Protein AF-A2BTH6-F1 (afdb_monomer)

Organism: Prochlorococcus marinus (strain AS9601) (NCBI:txid146891)

Structure (mmCIF, N/CA/C/O backbone):
data_AF-A2BTH6-F1
#
_entry.id   AF-A2BTH6-F1
#
loop_
_atom_site.group_PDB
_atom_site.id
_atom_site.type_symbol
_atom_site.label_atom_id
_atom_site.label_alt_id
_atom_site.label_comp_id
_atom_site.label_asym_id
_atom_site.label_entity_id
_atom_site.label_seq_id
_atom_site.pdbx_PDB_ins_code
_atom_site.Cartn_x
_atom_site.Cartn_y
_atom_site.Cartn_z
_atom_site.occupancy
_atom_site.B_iso_or_equiv
_atom_site.auth_seq_id
_atom_site.auth_comp_id
_atom_site.auth_asym_id
_atom_site.auth_atom_id
_atom_site.pdbx_PDB_model_num
ATOM 1 N N . MET A 1 1 ? 4.258 0.330 11.959 1.00 84.62 1 MET A N 1
ATOM 2 C CA . MET A 1 1 ? 4.193 -0.949 12.693 1.00 84.62 1 MET A CA 1
ATOM 3 C C . MET A 1 1 ? 3.496 -1.978 11.824 1.00 84.62 1 MET A C 1
ATOM 5 O O . MET A 1 1 ? 2.672 -1.596 11.003 1.00 84.62 1 MET A O 1
ATOM 9 N N . ASN A 1 2 ? 3.791 -3.269 11.991 1.00 91.56 2 ASN A N 1
ATOM 10 C CA . ASN A 1 2 ? 3.080 -4.343 11.289 1.00 91.56 2 ASN A CA 1
ATOM 11 C C . ASN A 1 2 ? 1.556 -4.206 11.445 1.00 91.56 2 ASN A C 1
ATOM 13 O O . ASN A 1 2 ? 1.060 -3.969 12.549 1.00 91.56 2 ASN A O 1
ATOM 17 N N . ALA A 1 3 ? 0.804 -4.359 10.354 1.00 91.69 3 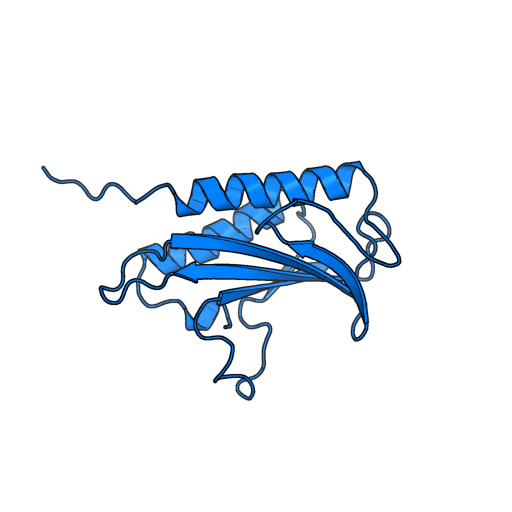ALA A N 1
ATOM 18 C CA . ALA A 1 3 ? -0.654 -4.328 10.395 1.00 91.69 3 ALA A CA 1
ATOM 19 C C . ALA A 1 3 ? -1.223 -5.376 11.361 1.00 91.69 3 ALA A C 1
ATOM 21 O O . ALA A 1 3 ? -2.132 -5.071 12.127 1.00 91.69 3 ALA A O 1
ATOM 22 N N . SER A 1 4 ? -0.644 -6.578 11.395 1.00 91.00 4 SER A N 1
ATOM 23 C CA . SER A 1 4 ? -1.038 -7.649 12.320 1.00 91.00 4 SER A CA 1
ATOM 24 C C . SER A 1 4 ? -0.924 -7.241 13.796 1.00 91.00 4 SER A C 1
ATOM 26 O O . SER A 1 4 ? -1.824 -7.529 14.580 1.00 91.00 4 SER A O 1
ATOM 28 N N . SER A 1 5 ? 0.128 -6.504 14.164 1.00 89.25 5 SER A N 1
ATOM 29 C CA . SER A 1 5 ? 0.358 -6.010 15.529 1.00 89.25 5 SER A CA 1
ATOM 30 C C . SER A 1 5 ? -0.623 -4.916 15.965 1.00 89.25 5 SER A C 1
ATOM 32 O O . SER A 1 5 ? -0.748 -4.665 17.158 1.00 89.25 5 SER A O 1
ATOM 34 N N . ASN A 1 6 ? -1.329 -4.271 15.029 1.00 87.38 6 ASN A N 1
ATOM 35 C CA . ASN A 1 6 ? -2.305 -3.220 15.336 1.00 87.38 6 ASN A CA 1
ATOM 36 C C . ASN A 1 6 ? -3.705 -3.770 15.676 1.00 87.38 6 ASN A C 1
ATOM 38 O O . ASN A 1 6 ? -4.590 -3.006 16.061 1.00 87.38 6 ASN A O 1
ATOM 42 N N . VAL A 1 7 ? -3.947 -5.078 15.530 1.00 88.44 7 VAL A N 1
ATOM 43 C CA . VAL A 1 7 ? -5.261 -5.683 15.790 1.00 88.44 7 VAL A CA 1
ATOM 44 C C . VAL A 1 7 ? -5.529 -5.760 17.296 1.00 88.44 7 VAL A C 1
ATOM 46 O O . VAL A 1 7 ? -5.116 -6.705 17.961 1.00 88.44 7 VAL A O 1
ATOM 49 N N . SER A 1 8 ? -6.263 -4.784 17.833 1.00 88.69 8 SER A N 1
ATOM 50 C CA . SER A 1 8 ? -6.705 -4.777 19.239 1.00 88.69 8 SER A CA 1
ATOM 51 C C . SER A 1 8 ? -8.197 -5.078 19.421 1.00 88.69 8 SER A C 1
ATOM 53 O O . SER A 1 8 ? -8.634 -5.395 20.524 1.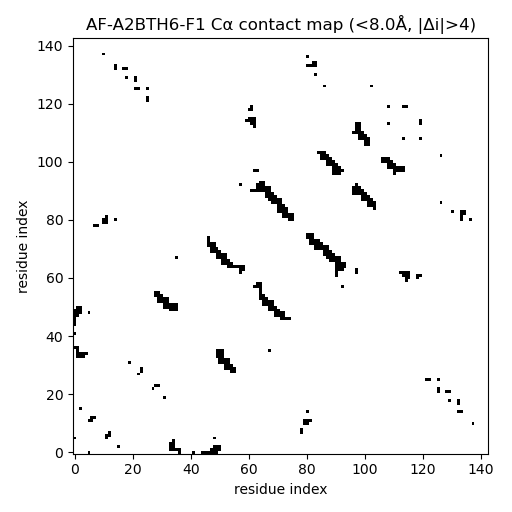00 88.69 8 SER A O 1
ATOM 55 N N . ASN A 1 9 ? -8.991 -5.012 18.347 1.00 90.25 9 ASN A N 1
ATOM 56 C CA . ASN A 1 9 ? -10.404 -5.389 18.334 1.00 90.25 9 ASN A CA 1
ATOM 57 C C . ASN A 1 9 ? -10.894 -5.744 16.918 1.00 90.25 9 ASN A C 1
ATOM 59 O O . ASN A 1 9 ? -10.182 -5.575 15.925 1.00 90.25 9 ASN A O 1
ATOM 63 N N . VAL A 1 10 ? -12.142 -6.218 16.838 1.00 92.69 10 VAL A N 1
ATOM 64 C CA . VAL A 1 10 ? -12.789 -6.662 15.593 1.00 92.69 10 VAL A CA 1
ATOM 65 C C . VAL A 1 10 ? -12.951 -5.529 14.576 1.00 92.69 10 VAL A C 1
ATOM 67 O O . VAL A 1 10 ? -12.799 -5.760 13.379 1.00 92.69 10 VAL A O 1
ATOM 70 N N . GLU A 1 11 ? -13.228 -4.300 15.014 1.00 92.00 11 GLU A N 1
ATOM 71 C CA . GLU A 1 11 ? -13.409 -3.170 14.098 1.00 92.00 11 GLU A CA 1
ATOM 72 C C . GLU A 1 11 ? -12.096 -2.831 13.377 1.00 92.00 11 GLU A C 1
ATOM 74 O O . GLU A 1 11 ? -12.072 -2.681 12.153 1.00 92.00 11 GLU A O 1
ATOM 79 N N . ILE A 1 12 ? -10.980 -2.809 14.111 1.00 92.50 12 ILE A N 1
ATOM 80 C CA . ILE A 1 12 ? -9.644 -2.596 13.543 1.00 92.50 12 ILE A CA 1
ATOM 81 C C . ILE A 1 12 ? -9.234 -3.775 12.652 1.00 92.50 12 ILE A C 1
ATOM 83 O O . ILE A 1 12 ? -8.743 -3.550 11.542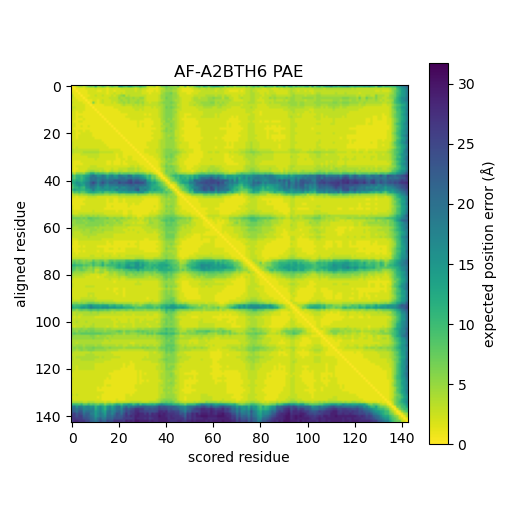 1.00 92.50 12 ILE A O 1
ATOM 87 N N . ALA A 1 13 ? -9.502 -5.018 13.070 1.00 94.81 13 ALA A N 1
ATOM 88 C CA . ALA A 1 13 ? -9.279 -6.202 12.234 1.00 94.81 13 ALA A CA 1
ATOM 89 C C . ALA A 1 13 ? -10.011 -6.085 10.884 1.00 94.81 13 ALA A C 1
ATOM 91 O O . ALA A 1 13 ? -9.420 -6.323 9.828 1.00 94.81 13 ALA A O 1
ATOM 92 N N . ASN A 1 14 ? -11.268 -5.632 10.902 1.00 95.75 14 ASN A N 1
ATOM 93 C CA . ASN A 1 14 ? -12.062 -5.407 9.696 1.00 95.75 14 ASN A CA 1
ATOM 94 C C . ASN A 1 14 ? -11.481 -4.301 8.807 1.00 95.75 14 ASN A C 1
ATOM 96 O O . ASN A 1 14 ? -11.454 -4.470 7.586 1.00 95.75 14 ASN A O 1
ATOM 100 N N . LYS A 1 15 ? -10.979 -3.190 9.367 1.00 96.06 15 LYS A N 1
ATOM 101 C CA . LYS A 1 15 ? -10.307 -2.138 8.575 1.00 96.06 15 LYS A CA 1
ATOM 102 C C . LYS A 1 15 ? -9.020 -2.648 7.927 1.00 96.06 15 LYS A C 1
ATOM 104 O O . LYS A 1 15 ? -8.771 -2.352 6.758 1.00 96.06 15 LYS A O 1
ATOM 109 N N . ILE A 1 16 ? -8.238 -3.455 8.641 1.00 96.69 16 ILE A N 1
ATOM 110 C CA . ILE A 1 16 ? -7.011 -4.078 8.123 1.00 96.69 16 ILE A CA 1
ATOM 111 C C . ILE A 1 16 ? -7.335 -5.046 6.979 1.00 96.69 16 ILE A C 1
ATOM 113 O O . ILE A 1 16 ? -6.754 -4.937 5.898 1.00 96.69 16 ILE A O 1
ATOM 117 N N . ALA A 1 17 ? -8.311 -5.938 7.166 1.00 97.56 17 ALA A N 1
ATOM 118 C CA . ALA A 1 17 ? -8.759 -6.854 6.118 1.00 97.56 17 ALA A CA 1
ATOM 119 C C . ALA A 1 17 ? -9.323 -6.101 4.899 1.00 97.56 17 ALA A C 1
ATOM 121 O O . ALA A 1 17 ? -8.982 -6.414 3.758 1.00 97.56 17 ALA A O 1
ATOM 122 N N . SER A 1 18 ? -10.123 -5.057 5.135 1.00 98.19 18 SER A N 1
ATOM 123 C CA . SER A 1 18 ? -10.693 -4.218 4.073 1.00 98.19 18 SER A CA 1
ATOM 124 C C . SER A 1 18 ? -9.622 -3.442 3.309 1.00 98.19 18 SER A C 1
ATOM 126 O O . SER A 1 18 ? -9.747 -3.282 2.102 1.00 98.19 18 SER A O 1
ATOM 128 N N . THR A 1 19 ? -8.543 -3.011 3.972 1.00 98.38 19 THR A N 1
ATOM 129 C CA . THR A 1 19 ? -7.380 -2.386 3.316 1.00 98.38 19 THR A CA 1
ATOM 130 C C . THR A 1 19 ? -6.741 -3.363 2.330 1.00 98.38 19 THR A C 1
ATOM 132 O O . THR A 1 19 ? -6.505 -3.013 1.174 1.00 98.38 19 THR A O 1
ATOM 135 N N . ALA A 1 20 ? -6.508 -4.609 2.756 1.00 98.31 20 ALA A N 1
ATOM 136 C CA . ALA A 1 20 ? -5.933 -5.640 1.896 1.00 98.31 20 ALA A CA 1
ATOM 137 C C . ALA A 1 20 ? -6.853 -5.993 0.714 1.00 98.31 20 ALA A C 1
ATOM 139 O O . ALA A 1 20 ? -6.390 -6.089 -0.424 1.00 98.31 20 ALA A O 1
ATOM 140 N N . ALA A 1 21 ? -8.157 -6.142 0.964 1.00 98.44 21 ALA A N 1
ATOM 141 C CA . ALA A 1 21 ? -9.148 -6.402 -0.079 1.00 98.44 21 ALA A CA 1
ATOM 142 C C . ALA A 1 21 ? -9.248 -5.240 -1.082 1.00 98.44 21 ALA A C 1
ATOM 144 O O . ALA A 1 21 ? -9.252 -5.470 -2.291 1.00 98.44 21 ALA A O 1
ATOM 145 N N . LEU A 1 22 ? -9.262 -3.998 -0.591 1.00 98.56 22 LEU A N 1
ATOM 146 C CA . LEU A 1 22 ? -9.274 -2.792 -1.415 1.00 98.56 22 LEU A CA 1
ATOM 147 C C . LEU A 1 22 ? -8.036 -2.706 -2.308 1.00 98.56 22 LEU A C 1
ATOM 149 O O . LEU A 1 22 ? -8.161 -2.418 -3.492 1.00 98.56 22 LEU A O 1
ATOM 153 N N . PHE A 1 23 ? -6.846 -2.980 -1.777 1.00 98.50 23 PHE A N 1
ATOM 154 C CA . PHE A 1 23 ? -5.638 -2.978 -2.598 1.00 98.50 23 PHE A CA 1
ATOM 155 C C . PHE A 1 23 ? -5.729 -4.027 -3.717 1.00 98.50 23 PHE A C 1
ATOM 157 O O . PHE A 1 23 ? -5.492 -3.725 -4.887 1.00 98.50 23 PHE A O 1
ATOM 164 N N . ARG A 1 24 ? -6.159 -5.249 -3.379 1.00 98.19 24 ARG A N 1
ATOM 165 C CA . ARG A 1 24 ? -6.297 -6.353 -4.341 1.00 98.19 24 ARG A CA 1
ATOM 166 C C . ARG A 1 24 ? -7.401 -6.148 -5.381 1.00 98.19 24 ARG A C 1
ATOM 168 O O . ARG A 1 24 ? -7.315 -6.734 -6.451 1.00 98.19 24 ARG A O 1
ATOM 175 N N . LYS A 1 25 ? -8.396 -5.294 -5.123 1.00 98.25 25 LYS A N 1
ATOM 176 C CA . LYS A 1 25 ? -9.376 -4.861 -6.139 1.00 98.25 25 LYS A CA 1
ATOM 177 C C . LYS A 1 25 ? -8.690 -4.197 -7.341 1.00 98.25 25 LYS A C 1
ATOM 179 O O . LYS A 1 25 ? -9.134 -4.393 -8.465 1.00 98.25 25 LYS A O 1
ATOM 184 N N . TYR A 1 26 ? -7.627 -3.430 -7.099 1.00 98.00 26 TYR A N 1
ATOM 185 C CA . TYR A 1 26 ? -6.845 -2.754 -8.140 1.00 98.00 26 TYR A CA 1
ATOM 186 C C . TYR A 1 26 ? -5.649 -3.588 -8.620 1.00 98.00 26 TYR A C 1
ATOM 188 O O . TYR A 1 26 ? -5.238 -3.473 -9.770 1.00 98.00 26 TYR A O 1
ATOM 196 N N . PHE A 1 27 ? -5.110 -4.442 -7.748 1.00 97.25 27 PHE A N 1
ATOM 197 C CA . PHE A 1 27 ? -3.924 -5.260 -7.999 1.00 97.25 27 PHE A CA 1
ATOM 198 C C . PHE A 1 27 ? -4.192 -6.733 -7.628 1.00 97.25 27 PHE A C 1
ATOM 200 O O . PHE A 1 27 ? -3.732 -7.193 -6.579 1.00 97.25 27 PHE A O 1
ATOM 207 N N . PRO A 1 28 ? -4.959 -7.482 -8.443 1.00 96.44 28 PRO A N 1
ATOM 208 C CA . PRO A 1 28 ? -5.484 -8.804 -8.072 1.00 96.44 28 PRO A CA 1
ATOM 209 C C . PRO A 1 28 ? -4.405 -9.864 -7.826 1.00 96.44 28 PRO A C 1
ATOM 211 O O . PRO A 1 28 ? -4.578 -10.718 -6.950 1.00 96.44 28 PRO A O 1
ATOM 214 N N . ASP A 1 29 ? -3.283 -9.759 -8.541 1.00 94.38 29 ASP A N 1
ATOM 215 C CA . ASP A 1 29 ? -2.143 -10.677 -8.448 1.00 94.38 29 ASP A CA 1
ATOM 216 C C . ASP A 1 29 ? -1.255 -10.420 -7.222 1.00 94.38 29 ASP A C 1
ATOM 218 O O . ASP A 1 29 ? -0.338 -11.194 -6.942 1.00 94.38 29 ASP A O 1
ATOM 222 N N . ALA A 1 30 ? -1.495 -9.331 -6.483 1.00 96.88 30 ALA A N 1
ATOM 223 C CA . ALA A 1 30 ? -0.716 -9.011 -5.300 1.00 96.88 30 ALA A CA 1
ATOM 224 C C . ALA A 1 30 ? -1.090 -9.928 -4.125 1.00 96.88 30 ALA A C 1
ATOM 226 O O . ALA A 1 30 ? -2.259 -10.033 -3.732 1.00 96.88 30 ALA A O 1
ATOM 227 N N . SER A 1 31 ? -0.081 -10.538 -3.504 1.00 97.25 31 SER A N 1
ATOM 228 C CA . SER A 1 31 ? -0.214 -11.195 -2.203 1.00 97.25 31 SER A CA 1
ATOM 229 C C . SER A 1 31 ? 0.088 -10.204 -1.081 1.00 97.25 31 SER A C 1
ATOM 231 O O . SER A 1 31 ? 0.944 -9.334 -1.222 1.00 97.25 31 SER A O 1
ATOM 233 N N . VAL A 1 32 ? -0.633 -10.305 0.036 1.00 97.81 32 VAL A N 1
ATOM 234 C CA . VAL A 1 32 ? -0.481 -9.394 1.180 1.00 97.81 32 VAL A CA 1
ATOM 235 C C . VAL A 1 32 ? 0.352 -10.039 2.286 1.00 97.81 32 VAL A C 1
ATOM 237 O O . VAL A 1 32 ? 0.149 -11.199 2.639 1.00 97.81 32 VAL A O 1
ATOM 240 N N . ASN A 1 33 ? 1.259 -9.262 2.865 1.00 96.44 33 ASN A N 1
ATOM 241 C CA . ASN A 1 33 ? 1.973 -9.550 4.097 1.00 96.44 33 ASN A CA 1
ATOM 242 C C . ASN A 1 33 ? 1.599 -8.485 5.144 1.00 96.44 33 ASN A C 1
ATOM 244 O O . ASN A 1 33 ? 1.919 -7.304 4.992 1.00 96.44 33 ASN A O 1
ATOM 248 N N . PHE A 1 34 ? 0.921 -8.914 6.211 1.00 96.25 34 PHE A N 1
ATOM 249 C CA . PHE A 1 34 ? 0.503 -8.056 7.328 1.00 96.25 34 PHE A CA 1
ATOM 250 C C . PHE A 1 34 ? 1.617 -7.805 8.357 1.00 96.25 34 PHE A C 1
ATOM 252 O O . PHE A 1 34 ? 1.412 -7.037 9.296 1.00 96.25 34 PHE A O 1
ATOM 259 N N . SER A 1 35 ? 2.777 -8.441 8.189 1.00 93.62 35 SER A N 1
ATOM 260 C CA . SER A 1 35 ? 3.950 -8.310 9.054 1.00 93.62 35 SER A CA 1
ATOM 261 C C . SER A 1 35 ? 5.216 -8.020 8.230 1.00 93.62 35 SER A C 1
ATOM 263 O O . SER A 1 35 ? 6.102 -8.873 8.146 1.00 93.62 35 SER A O 1
ATOM 265 N N . PRO A 1 36 ? 5.301 -6.861 7.545 1.00 90.75 36 PRO A N 1
ATOM 266 C CA . PRO A 1 36 ? 6.435 -6.532 6.677 1.00 90.75 36 PRO A CA 1
ATOM 267 C C . PRO A 1 36 ? 7.771 -6.342 7.409 1.00 90.75 36 PRO A C 1
ATOM 269 O O . PRO A 1 36 ? 8.818 -6.428 6.770 1.00 90.75 36 PRO A O 1
ATOM 272 N N . TRP A 1 37 ? 7.744 -6.077 8.714 1.00 88.81 37 TRP A N 1
ATOM 273 C CA . TRP A 1 37 ? 8.927 -5.830 9.533 1.00 88.81 37 TRP A CA 1
ATOM 274 C C . TRP A 1 37 ? 9.201 -6.986 10.486 1.00 88.81 37 TRP A C 1
ATOM 276 O O . TRP A 1 37 ? 8.280 -7.610 11.021 1.00 88.81 37 TRP A O 1
ATOM 286 N N . ASP A 1 38 ? 10.481 -7.228 10.737 1.00 82.56 38 ASP A N 1
ATOM 287 C CA . ASP A 1 38 ? 10.947 -8.065 11.830 1.00 82.56 38 ASP A CA 1
ATOM 288 C C . ASP A 1 38 ? 10.760 -7.354 13.185 1.00 82.56 38 ASP A C 1
ATOM 290 O O . ASP A 1 38 ? 10.641 -6.131 13.274 1.00 82.56 38 ASP A O 1
ATOM 294 N N . ASN A 1 39 ? 10.744 -8.125 14.276 1.00 67.00 39 ASN A N 1
ATOM 295 C CA . ASN A 1 39 ? 10.502 -7.620 15.638 1.00 67.00 39 ASN A CA 1
ATOM 296 C C . ASN A 1 39 ? 11.618 -6.695 16.183 1.00 67.00 39 ASN A C 1
ATOM 298 O O . ASN A 1 39 ? 11.598 -6.352 17.364 1.00 67.00 39 ASN A O 1
ATOM 302 N N . SER A 1 40 ? 12.602 -6.311 15.362 1.00 62.59 40 SER A N 1
ATOM 303 C CA . SER A 1 40 ? 13.732 -5.458 15.744 1.00 62.59 40 SER A CA 1
ATOM 304 C C . SER A 1 40 ? 13.410 -3.954 15.674 1.00 62.59 40 SER A C 1
ATOM 306 O O . SER A 1 40 ? 14.093 -3.153 16.307 1.00 62.59 40 SER A O 1
ATOM 308 N N . ASN A 1 41 ? 12.343 -3.556 14.968 1.00 58.78 41 ASN A N 1
ATOM 309 C CA . ASN A 1 41 ? 12.016 -2.155 14.669 1.00 58.78 41 ASN A CA 1
ATOM 310 C C . ASN A 1 41 ? 10.781 -1.643 15.440 1.00 58.78 41 ASN A C 1
ATOM 312 O O . ASN A 1 41 ? 9.744 -1.356 14.844 1.00 58.78 41 ASN A O 1
ATOM 316 N N . ASN A 1 42 ? 10.866 -1.526 16.771 1.00 56.88 42 ASN A N 1
ATOM 317 C CA . ASN A 1 42 ? 9.690 -1.208 17.602 1.00 56.88 42 ASN A CA 1
ATOM 318 C C . ASN A 1 42 ? 9.498 0.276 17.971 1.00 56.88 42 ASN A C 1
ATOM 320 O O . ASN A 1 42 ? 8.366 0.696 18.205 1.00 56.88 42 ASN A O 1
ATOM 324 N N . GLU A 1 43 ? 10.545 1.102 18.011 1.00 53.16 43 GLU A N 1
ATOM 325 C CA . GLU A 1 43 ? 10.431 2.416 18.675 1.00 53.16 43 GLU A CA 1
ATOM 326 C C . GLU A 1 43 ? 9.904 3.544 17.766 1.00 53.16 43 GLU A C 1
ATOM 328 O O . GLU A 1 43 ? 9.139 4.391 18.216 1.00 53.16 43 GLU A O 1
ATOM 333 N N . TYR A 1 44 ? 10.209 3.526 16.463 1.00 54.56 44 TYR A N 1
ATOM 334 C CA . TYR A 1 44 ? 9.848 4.609 15.522 1.00 54.56 44 TYR A CA 1
ATOM 335 C C . TYR A 1 44 ? 8.543 4.381 14.741 1.00 54.56 44 TYR A C 1
ATOM 337 O O . TYR A 1 44 ? 8.207 5.137 13.826 1.00 54.56 44 TYR A O 1
ATOM 345 N N . MET A 1 45 ? 7.813 3.312 15.059 1.00 62.22 45 MET A N 1
ATOM 346 C CA . MET A 1 45 ? 6.698 2.807 14.253 1.00 62.22 45 MET A CA 1
ATOM 347 C C . MET A 1 45 ? 5.320 2.968 14.900 1.00 62.22 45 MET A C 1
ATOM 349 O O . MET A 1 45 ? 4.349 2.431 14.363 1.00 62.22 45 MET A O 1
ATOM 353 N N . GLN A 1 46 ? 5.227 3.695 16.017 1.00 67.38 46 GLN A N 1
ATOM 354 C CA . GLN A 1 46 ? 4.035 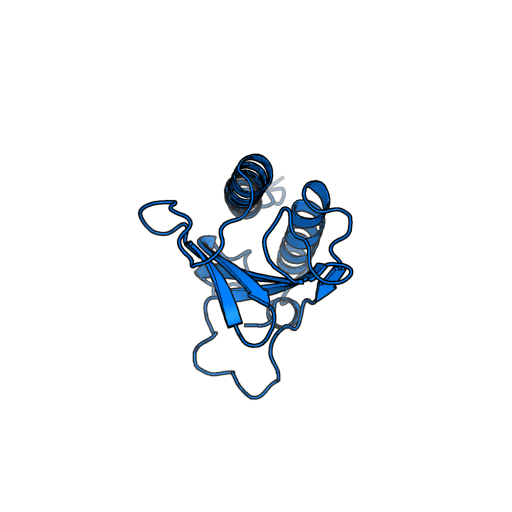3.702 16.872 1.00 67.38 46 GLN A CA 1
ATOM 355 C C . GLN A 1 46 ? 2.780 4.325 16.243 1.00 67.38 46 GLN A C 1
ATOM 357 O O . GLN A 1 46 ? 1.688 4.026 16.702 1.00 67.38 46 GLN A O 1
ATOM 362 N N . ASP A 1 47 ? 2.903 5.056 15.134 1.00 86.81 47 ASP A N 1
ATOM 363 C CA . ASP A 1 47 ? 1.775 5.743 14.486 1.00 86.81 47 ASP A CA 1
ATOM 364 C C . ASP A 1 47 ? 1.554 5.297 13.035 1.00 86.81 47 ASP A C 1
ATOM 366 O O . ASP A 1 47 ? 1.094 6.072 12.187 1.00 86.81 47 ASP A O 1
ATOM 370 N N . THR A 1 48 ? 1.933 4.056 12.699 1.00 91.81 48 THR A N 1
ATOM 371 C CA . THR A 1 48 ? 1.610 3.493 11.382 1.00 91.81 48 THR A CA 1
ATOM 372 C C . THR A 1 48 ? 1.078 2.071 11.396 1.00 91.81 48 THR A C 1
ATOM 374 O O . THR A 1 48 ? 1.546 1.218 12.149 1.00 91.81 48 THR A O 1
ATOM 377 N N . ILE A 1 49 ? 0.169 1.798 10.461 1.00 94.38 49 ILE A N 1
ATOM 378 C CA . ILE A 1 49 ? -0.289 0.454 10.102 1.00 94.38 49 ILE A CA 1
ATOM 379 C C . ILE A 1 49 ? 0.340 0.099 8.752 1.00 94.38 49 ILE A C 1
ATOM 381 O O . ILE A 1 49 ? 0.010 0.708 7.732 1.00 94.38 49 ILE A O 1
ATOM 385 N N . ASP A 1 50 ? 1.260 -0.861 8.748 1.00 95.12 50 ASP A N 1
ATOM 386 C CA . ASP A 1 50 ? 2.110 -1.169 7.599 1.00 95.12 50 ASP A CA 1
ATOM 387 C C . ASP A 1 50 ? 1.790 -2.538 6.990 1.00 95.12 50 ASP A C 1
ATOM 389 O O . ASP A 1 50 ? 1.676 -3.548 7.688 1.00 95.12 50 ASP A O 1
ATOM 393 N N . PHE A 1 51 ? 1.722 -2.566 5.664 1.00 97.62 51 PHE A N 1
ATOM 394 C CA . PHE A 1 51 ? 1.468 -3.740 4.836 1.00 97.62 51 PHE A CA 1
ATOM 395 C C . PHE A 1 51 ? 2.553 -3.835 3.769 1.00 97.62 51 PHE A C 1
ATOM 397 O O . PHE A 1 51 ? 2.941 -2.814 3.198 1.00 97.62 51 PHE A O 1
ATOM 404 N N . ALA A 1 52 ? 2.979 -5.046 3.424 1.00 97.06 52 ALA A N 1
ATOM 405 C CA . ALA A 1 52 ? 3.673 -5.280 2.162 1.00 97.06 52 ALA A CA 1
ATOM 406 C C . ALA A 1 52 ? 2.763 -6.034 1.193 1.00 97.06 52 ALA A C 1
ATOM 408 O O . ALA A 1 52 ? 2.092 -6.991 1.568 1.00 97.06 52 ALA A O 1
ATOM 409 N N . PHE A 1 53 ? 2.757 -5.608 -0.062 1.00 97.75 53 PHE A N 1
ATOM 410 C CA . PHE A 1 53 ? 2.104 -6.295 -1.166 1.00 97.75 53 PHE A CA 1
ATOM 411 C C . PHE A 1 53 ? 3.174 -6.799 -2.124 1.00 97.75 53 PHE A C 1
ATOM 413 O O . PHE A 1 53 ? 3.999 -6.010 -2.580 1.00 97.75 53 PHE A O 1
ATOM 420 N N . HIS A 1 54 ? 3.183 -8.092 -2.425 1.00 97.00 54 HIS A N 1
ATOM 421 C CA . HIS A 1 54 ? 4.173 -8.715 -3.298 1.00 97.00 54 HIS A CA 1
ATOM 422 C C . HIS A 1 54 ? 3.529 -9.142 -4.612 1.00 97.00 54 HIS A C 1
ATOM 424 O O . HIS A 1 54 ? 2.484 -9.789 -4.614 1.00 97.00 54 HIS A O 1
ATOM 430 N N . PHE A 1 55 ? 4.177 -8.808 -5.724 1.00 95.44 55 PHE A N 1
ATOM 431 C CA . PHE A 1 55 ? 3.768 -9.259 -7.051 1.00 95.44 55 PHE A CA 1
ATOM 432 C C . PHE A 1 55 ? 4.489 -10.565 -7.436 1.00 95.44 55 PHE A C 1
ATOM 434 O O . PHE A 1 55 ? 5.559 -10.862 -6.882 1.00 95.44 55 PHE A O 1
ATOM 441 N N . PRO A 1 56 ? 3.953 -11.344 -8.398 1.00 92.75 56 PRO A N 1
ATOM 442 C CA . PRO A 1 56 ? 4.633 -12.501 -8.978 1.00 92.75 56 PRO A CA 1
ATOM 443 C C . PRO A 1 56 ? 5.872 -12.070 -9.783 1.00 92.75 56 PRO A C 1
ATOM 445 O O . PRO A 1 56 ? 5.847 -11.929 -11.000 1.00 92.75 56 PRO A O 1
ATOM 448 N N . GLY A 1 57 ? 6.978 -11.814 -9.085 1.00 91.69 57 GLY A N 1
ATOM 449 C CA . GLY A 1 57 ? 8.175 -11.236 -9.693 1.00 91.69 57 GLY A CA 1
ATOM 450 C C . GLY A 1 57 ? 8.060 -9.723 -9.897 1.00 91.69 57 GLY A C 1
ATOM 451 O O . GLY A 1 57 ? 7.347 -9.031 -9.172 1.00 91.69 57 GLY A O 1
ATOM 452 N N . TRP A 1 58 ? 8.843 -9.189 -10.831 1.00 92.31 58 TRP A N 1
ATOM 453 C CA . TRP A 1 58 ? 8.831 -7.762 -11.149 1.00 92.31 58 TRP A CA 1
ATOM 454 C C . TRP A 1 58 ? 7.660 -7.424 -12.076 1.00 92.31 58 TRP A C 1
ATOM 456 O O . TRP A 1 58 ? 7.479 -8.071 -13.104 1.00 92.31 58 TRP A O 1
ATOM 466 N N . SER A 1 59 ? 6.893 -6.393 -11.718 1.00 92.81 59 SER A N 1
ATOM 467 C CA . SER A 1 59 ? 5.853 -5.823 -12.571 1.00 92.81 59 SER A CA 1
ATOM 468 C C . SER A 1 59 ? 6.409 -4.608 -13.321 1.00 92.81 59 SER A C 1
ATOM 470 O O . SER A 1 59 ? 6.661 -3.584 -12.679 1.00 92.81 59 SER A O 1
ATOM 472 N N . PRO A 1 60 ? 6.577 -4.664 -14.656 1.00 92.38 60 PRO A N 1
ATOM 473 C CA . PRO A 1 60 ? 7.048 -3.520 -15.440 1.00 92.38 60 PRO A CA 1
ATOM 474 C C . PRO A 1 60 ? 6.017 -2.387 -15.502 1.00 92.38 60 PRO A C 1
ATOM 476 O O . PRO A 1 60 ? 6.378 -1.222 -15.596 1.00 92.38 60 PRO A O 1
ATOM 479 N N . LEU A 1 61 ? 4.720 -2.696 -15.392 1.00 95.25 61 LEU A N 1
ATOM 480 C CA . LEU A 1 61 ? 3.666 -1.674 -15.412 1.00 95.25 61 LEU A CA 1
ATOM 481 C C . LEU A 1 61 ? 3.706 -0.789 -14.159 1.00 95.25 61 LEU A C 1
ATOM 483 O O . LEU A 1 61 ? 3.351 0.387 -14.214 1.00 95.25 61 LEU A O 1
ATOM 487 N N . ILE A 1 62 ? 4.132 -1.364 -13.033 1.00 95.12 62 ILE A N 1
ATOM 488 C CA . ILE A 1 62 ? 4.197 -0.698 -11.726 1.00 95.12 62 ILE A CA 1
ATOM 489 C C . ILE A 1 62 ? 5.655 -0.375 -11.347 1.00 95.12 62 ILE A C 1
ATOM 491 O O . ILE A 1 62 ? 5.907 0.270 -10.338 1.00 95.12 62 ILE A O 1
ATOM 495 N N . GLU A 1 63 ? 6.638 -0.797 -12.145 1.00 96.12 63 GLU A N 1
ATOM 496 C CA . GLU A 1 63 ? 8.073 -0.573 -11.914 1.00 96.12 63 GLU A CA 1
ATOM 497 C C . GLU A 1 63 ? 8.588 -1.057 -10.539 1.00 96.12 63 GLU A C 1
ATOM 499 O O . GLU A 1 63 ? 9.538 -0.510 -9.973 1.00 96.12 63 GLU A O 1
ATOM 504 N N . CYS A 1 64 ? 7.989 -2.118 -9.983 1.00 96.38 64 CYS A N 1
ATOM 505 C CA . CYS A 1 64 ? 8.394 -2.695 -8.696 1.00 96.38 64 CYS A CA 1
ATOM 506 C C . CYS A 1 64 ? 8.069 -4.194 -8.570 1.00 96.38 64 CYS A C 1
ATOM 508 O O . CYS A 1 64 ? 7.318 -4.754 -9.365 1.00 96.38 64 CYS A O 1
ATOM 510 N N . ARG A 1 65 ? 8.625 -4.851 -7.546 1.00 96.06 65 ARG A N 1
ATOM 511 C CA . ARG A 1 65 ? 8.310 -6.242 -7.153 1.00 96.06 65 ARG A CA 1
ATOM 512 C C . ARG A 1 65 ? 7.467 -6.319 -5.879 1.00 96.06 65 ARG A C 1
ATOM 514 O O . ARG A 1 65 ? 6.762 -7.302 -5.657 1.00 96.06 65 ARG A O 1
ATOM 521 N N . ALA A 1 66 ? 7.537 -5.293 -5.041 1.00 96.56 66 ALA A N 1
ATOM 522 C CA . ALA A 1 66 ? 6.694 -5.166 -3.866 1.00 96.56 66 ALA A CA 1
ATOM 523 C C . ALA A 1 66 ? 6.295 -3.708 -3.642 1.00 96.56 66 ALA A C 1
ATOM 525 O O . ALA A 1 66 ? 7.044 -2.804 -4.007 1.00 96.56 66 ALA A O 1
ATOM 526 N N . ILE A 1 67 ? 5.147 -3.487 -3.013 1.00 97.62 67 ILE A N 1
ATOM 527 C CA . ILE A 1 67 ? 4.735 -2.183 -2.503 1.00 97.62 67 ILE A CA 1
ATOM 528 C C . ILE A 1 67 ? 4.671 -2.258 -0.989 1.00 97.62 67 ILE A C 1
ATOM 530 O O . ILE A 1 67 ? 3.978 -3.105 -0.432 1.00 97.62 67 ILE A O 1
ATOM 534 N N . LEU A 1 68 ? 5.364 -1.342 -0.327 1.00 97.25 68 LEU A N 1
ATOM 535 C CA . LEU A 1 68 ? 5.188 -1.101 1.095 1.00 97.25 68 LEU A CA 1
ATOM 536 C C . LEU A 1 68 ? 4.171 0.027 1.269 1.00 97.25 68 LEU A C 1
ATOM 538 O O . LEU A 1 68 ? 4.425 1.160 0.855 1.00 97.25 68 LEU A O 1
ATOM 542 N N . LEU A 1 69 ? 3.030 -0.296 1.868 1.00 98.19 69 LEU A N 1
ATOM 5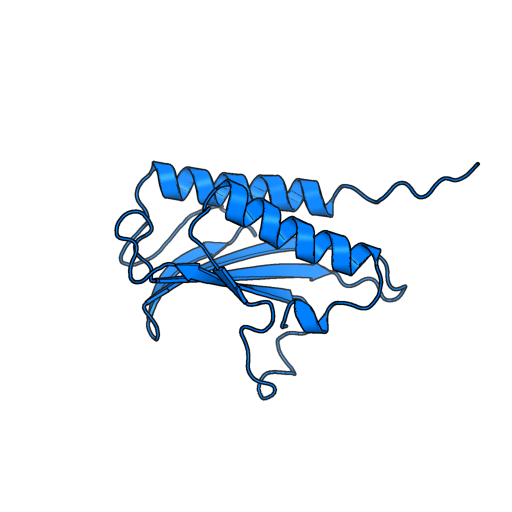43 C CA . LEU A 1 69 ? 1.952 0.629 2.193 1.00 98.19 69 LEU A CA 1
ATOM 544 C C . LEU A 1 69 ? 2.005 0.930 3.688 1.00 98.19 69 LEU A C 1
ATOM 546 O O . LEU A 1 69 ? 1.844 0.027 4.502 1.00 98.19 69 LEU A O 1
ATOM 550 N N . GLN A 1 70 ? 2.193 2.194 4.045 1.00 96.62 70 GLN A N 1
ATOM 551 C CA . GLN A 1 70 ? 2.150 2.663 5.425 1.00 96.62 70 GLN A CA 1
ATOM 552 C C . GLN A 1 70 ? 0.998 3.639 5.595 1.00 96.62 70 GLN A C 1
ATOM 554 O O . GLN A 1 70 ? 0.969 4.700 4.966 1.00 96.62 70 GLN A O 1
ATOM 559 N N . LEU A 1 71 ? 0.064 3.295 6.468 1.00 96.88 71 LEU A N 1
ATOM 560 C CA . LEU A 1 71 ? -1.023 4.174 6.868 1.00 96.88 71 LEU A CA 1
ATOM 561 C C . LEU A 1 71 ? -0.569 4.944 8.104 1.00 96.88 71 LEU A C 1
ATOM 563 O O . LEU A 1 71 ? -0.404 4.342 9.157 1.00 96.88 71 LEU A O 1
ATOM 567 N N . ARG A 1 72 ? -0.338 6.252 7.982 1.00 95.00 72 ARG A N 1
ATOM 568 C CA . ARG A 1 72 ? -0.066 7.149 9.114 1.00 95.00 72 ARG A CA 1
ATOM 569 C C . ARG A 1 72 ? -1.374 7.395 9.843 1.00 95.00 72 ARG A C 1
ATOM 571 O O . ARG A 1 72 ? -2.306 7.932 9.240 1.00 95.00 72 ARG A O 1
ATOM 578 N N . VAL A 1 73 ? -1.444 7.015 11.107 1.00 93.50 73 VAL A N 1
ATOM 579 C CA . VAL A 1 73 ? -2.683 7.061 11.878 1.00 93.50 73 VAL A CA 1
ATOM 580 C C . VAL A 1 73 ? -2.504 7.810 13.189 1.00 93.50 73 VAL A C 1
ATOM 582 O O . VAL A 1 73 ? -1.430 7.808 13.776 1.00 93.50 73 VAL A O 1
ATOM 585 N N . GLU A 1 74 ? -3.576 8.443 13.647 1.00 91.38 74 GLU A N 1
ATOM 586 C CA . GLU A 1 74 ? -3.705 8.936 15.013 1.00 91.38 74 GLU A CA 1
ATOM 587 C C . GLU A 1 74 ? -4.418 7.857 15.831 1.00 91.38 74 GLU A C 1
ATOM 589 O O . GLU A 1 74 ? -5.605 7.583 15.617 1.00 91.38 74 GLU A O 1
ATOM 594 N N . ASN A 1 75 ? -3.673 7.200 16.720 1.00 81.06 75 ASN A N 1
ATOM 595 C CA . ASN A 1 75 ? -4.206 6.132 17.557 1.00 81.06 75 ASN A CA 1
ATOM 596 C C . ASN A 1 75 ? -5.159 6.685 18.624 1.00 81.06 75 ASN A C 1
ATOM 598 O O . ASN A 1 75 ? -4.817 7.602 19.372 1.00 81.06 75 ASN A O 1
ATOM 602 N N . ASP A 1 76 ? -6.340 6.077 18.744 1.00 76.31 76 ASP A N 1
ATOM 603 C CA . ASP A 1 76 ? -7.270 6.376 19.831 1.00 76.31 76 ASP A CA 1
ATOM 604 C C . ASP A 1 76 ? -6.943 5.490 21.042 1.00 76.31 76 ASP A C 1
ATOM 606 O O . ASP A 1 76 ? -7.017 4.259 20.977 1.00 76.31 76 ASP A O 1
ATOM 610 N N . LYS A 1 77 ? -6.619 6.117 22.179 1.00 73.06 77 LYS A N 1
ATOM 611 C CA . LYS A 1 77 ? -6.322 5.419 23.443 1.00 73.06 77 LYS A CA 1
ATOM 612 C C . LYS A 1 77 ? -7.507 4.608 23.985 1.00 73.06 77 LYS A C 1
ATOM 614 O O . LYS A 1 77 ? -7.313 3.767 24.856 1.00 73.06 77 LYS A O 1
ATOM 619 N N . ASN A 1 78 ? -8.716 4.831 23.472 1.00 78.25 78 ASN A N 1
ATOM 620 C CA . ASN A 1 78 ? -9.935 4.124 23.861 1.00 78.25 78 ASN A CA 1
ATOM 621 C C . ASN A 1 78 ? -10.219 2.886 22.993 1.00 78.25 78 ASN A C 1
ATOM 623 O O . ASN A 1 78 ? -11.314 2.332 23.068 1.00 78.25 78 ASN A O 1
ATOM 627 N N . GLY A 1 79 ? -9.277 2.473 22.136 1.00 74.81 79 GLY A N 1
ATOM 628 C CA . GLY A 1 79 ? -9.429 1.284 21.295 1.00 74.81 79 GLY A CA 1
ATOM 629 C C . GLY A 1 79 ? -10.436 1.459 20.157 1.00 74.81 79 GLY A C 1
ATOM 630 O O . GLY A 1 79 ? -11.017 0.482 19.701 1.00 74.81 79 GLY A O 1
ATOM 631 N N . ARG A 1 80 ? -10.680 2.686 19.690 1.00 84.88 80 ARG A N 1
ATOM 632 C CA . ARG A 1 80 ? -11.493 2.923 18.486 1.00 84.88 80 ARG A CA 1
ATOM 633 C C . ARG A 1 80 ? -10.656 2.738 17.225 1.00 84.88 80 ARG A C 1
ATOM 635 O O . ARG A 1 80 ? -9.428 2.707 17.288 1.00 84.88 80 ARG A O 1
ATOM 642 N N . VAL A 1 81 ? -11.321 2.648 16.073 1.00 87.25 81 VAL A N 1
ATOM 643 C CA . VAL A 1 81 ? -10.630 2.712 14.778 1.00 87.25 81 VAL A CA 1
ATOM 644 C C . VAL A 1 81 ? -9.794 3.993 14.715 1.00 87.25 81 VAL A C 1
ATOM 646 O O . VAL A 1 81 ? -10.341 5.078 14.933 1.00 87.25 81 VAL A O 1
ATOM 649 N N . PRO A 1 82 ? -8.488 3.889 14.423 1.00 91.00 82 PRO A N 1
ATOM 650 C CA . PRO A 1 82 ? -7.618 5.047 14.420 1.00 91.00 82 PRO A CA 1
ATOM 651 C C . PRO A 1 82 ? -7.897 5.922 13.195 1.00 91.00 82 PRO A C 1
ATOM 653 O O . PRO A 1 82 ? -8.284 5.440 12.124 1.00 91.00 82 PRO A O 1
ATOM 656 N N . LYS A 1 83 ? -7.701 7.231 13.344 1.00 92.50 83 LYS A N 1
ATOM 657 C CA . LYS A 1 83 ? -7.958 8.192 12.269 1.00 92.50 83 LYS A CA 1
ATOM 658 C C . LYS A 1 83 ? -6.795 8.183 11.282 1.00 92.50 83 LYS A C 1
ATOM 660 O O . LYS A 1 83 ? -5.649 8.374 11.674 1.00 92.50 83 LYS A O 1
ATOM 665 N N . LEU A 1 84 ? -7.085 8.016 9.992 1.00 95.62 84 LEU A N 1
ATOM 666 C CA . LEU A 1 84 ? -6.065 8.085 8.945 1.00 95.62 84 LEU A CA 1
ATOM 667 C C . LEU A 1 84 ? -5.630 9.537 8.705 1.00 95.62 84 LEU A C 1
ATOM 669 O O . LEU A 1 84 ? -6.432 10.373 8.290 1.00 95.62 84 LEU A O 1
ATOM 673 N N . LEU A 1 85 ? -4.352 9.823 8.943 1.00 95.56 85 LEU A N 1
ATOM 674 C CA . LEU A 1 85 ? -3.728 11.129 8.713 1.00 95.56 85 LEU A CA 1
ATOM 675 C C . LEU A 1 85 ? -3.082 11.206 7.326 1.00 95.56 85 LEU A C 1
ATOM 677 O O . LEU A 1 85 ? -3.154 12.225 6.642 1.00 95.56 85 LEU A O 1
ATOM 681 N N . GLY A 1 86 ? -2.451 10.115 6.899 1.00 96.81 86 GLY A N 1
ATOM 682 C CA . GLY A 1 86 ? -1.613 10.082 5.708 1.00 96.81 86 GLY A CA 1
ATOM 683 C C . GLY A 1 86 ? -1.369 8.669 5.212 1.00 96.81 86 GLY A C 1
ATOM 684 O O . GLY A 1 86 ? -1.523 7.698 5.945 1.00 96.81 86 GLY A O 1
ATOM 685 N N . ILE A 1 87 ? -0.941 8.555 3.967 1.00 98.06 87 ILE A N 1
ATOM 686 C CA . ILE A 1 87 ? -0.548 7.306 3.333 1.00 98.06 87 ILE A CA 1
ATOM 687 C C . ILE A 1 87 ? 0.827 7.529 2.724 1.00 98.06 87 ILE A C 1
ATOM 689 O O . ILE A 1 87 ? 1.072 8.551 2.080 1.00 98.06 87 ILE A O 1
ATOM 693 N N . ILE A 1 88 ? 1.723 6.571 2.926 1.00 97.50 88 ILE A N 1
ATOM 694 C CA . ILE A 1 88 ? 2.988 6.482 2.207 1.00 97.50 88 ILE A CA 1
ATOM 695 C C . ILE A 1 88 ? 2.986 5.155 1.462 1.00 97.50 88 ILE A C 1
ATOM 697 O O . ILE A 1 88 ? 2.814 4.103 2.075 1.00 97.50 88 ILE A O 1
ATOM 701 N N . MET A 1 89 ? 3.200 5.199 0.151 1.00 97.75 89 MET A N 1
ATOM 702 C CA . MET A 1 89 ? 3.468 4.008 -0.651 1.00 97.75 89 MET A CA 1
ATOM 703 C C . MET A 1 89 ? 4.865 4.084 -1.234 1.00 97.75 89 MET A C 1
ATOM 705 O O . MET A 1 89 ? 5.287 5.136 -1.716 1.00 97.75 89 MET A O 1
ATOM 709 N N . ARG A 1 90 ? 5.569 2.956 -1.194 1.00 97.50 90 ARG A N 1
ATOM 710 C CA . ARG A 1 90 ? 6.896 2.795 -1.786 1.00 97.50 90 ARG A CA 1
ATOM 711 C C . ARG A 1 90 ? 6.920 1.569 -2.678 1.00 97.50 90 ARG A C 1
ATOM 713 O O . ARG A 1 90 ? 6.656 0.470 -2.192 1.00 97.50 90 ARG A O 1
ATOM 720 N N . GLY A 1 91 ? 7.265 1.751 -3.945 1.00 97.75 91 GLY A N 1
ATOM 721 C CA . GLY A 1 91 ? 7.584 0.656 -4.850 1.00 97.75 91 GLY A CA 1
ATOM 722 C C . GLY A 1 91 ? 9.013 0.190 -4.622 1.00 97.75 91 GLY A C 1
ATOM 723 O O . GLY A 1 91 ? 9.950 0.981 -4.706 1.00 97.75 91 GLY A O 1
ATOM 724 N N . MET A 1 92 ? 9.187 -1.097 -4.352 1.00 96.31 92 MET A N 1
ATOM 725 C CA . MET A 1 92 ? 10.463 -1.710 -4.007 1.00 96.31 92 MET A CA 1
ATOM 726 C C . MET A 1 92 ? 10.869 -2.756 -5.048 1.00 96.31 92 MET A C 1
ATOM 728 O O . MET A 1 92 ? 10.075 -3.621 -5.432 1.00 96.31 92 MET A O 1
ATOM 732 N N . ILE A 1 93 ? 12.139 -2.738 -5.439 1.00 92.25 93 ILE A N 1
ATOM 733 C CA . ILE A 1 93 ? 12.866 -3.912 -5.937 1.00 92.25 93 ILE A CA 1
ATOM 734 C C . ILE A 1 93 ? 13.964 -4.136 -4.909 1.00 92.25 93 ILE A C 1
ATOM 736 O O . ILE A 1 93 ? 14.997 -3.482 -4.967 1.00 92.25 93 ILE A O 1
ATOM 740 N N . VAL A 1 94 ? 13.682 -4.973 -3.905 1.00 78.00 94 VAL A N 1
ATOM 741 C CA . VAL A 1 94 ? 14.520 -5.100 -2.703 1.00 78.00 94 VAL A CA 1
ATOM 742 C C . VAL A 1 94 ? 15.994 -5.294 -3.092 1.00 78.00 94 VAL A C 1
ATOM 744 O O . VAL A 1 94 ? 16.280 -6.199 -3.880 1.00 78.00 94 VAL A O 1
ATOM 747 N N . PRO A 1 95 ? 16.914 -4.469 -2.552 1.00 79.25 95 PRO A N 1
ATOM 748 C CA . PRO A 1 95 ? 16.720 -3.502 -1.456 1.00 79.25 95 PRO A CA 1
ATOM 749 C C . PRO A 1 95 ? 16.331 -2.063 -1.866 1.00 79.25 95 PRO A C 1
ATOM 751 O O . PRO A 1 95 ? 16.183 -1.209 -0.999 1.00 79.25 95 PRO A O 1
ATOM 754 N N . SER A 1 96 ? 16.162 -1.758 -3.151 1.00 90.44 96 SER A N 1
ATOM 755 C CA . SER A 1 96 ? 16.017 -0.384 -3.654 1.00 90.44 96 SER A CA 1
ATOM 756 C C . SER A 1 96 ? 14.566 0.118 -3.714 1.00 90.44 96 SER A C 1
ATOM 758 O O . SER A 1 96 ? 13.686 -0.549 -4.267 1.00 90.44 96 SER A O 1
ATOM 760 N N . GLU A 1 97 ? 14.335 1.340 -3.214 1.00 96.06 97 GLU A N 1
ATOM 761 C CA . GLU A 1 97 ? 13.122 2.133 -3.482 1.00 96.06 97 GLU A CA 1
ATOM 762 C C . GLU A 1 97 ? 13.183 2.657 -4.929 1.00 96.06 97 GLU A C 1
ATOM 764 O O . GLU A 1 97 ? 14.149 3.306 -5.331 1.00 96.06 97 GLU A O 1
ATOM 769 N N . ARG A 1 98 ? 12.170 2.335 -5.735 1.00 96.56 98 ARG A N 1
ATOM 770 C CA . ARG A 1 98 ? 12.057 2.733 -7.151 1.00 96.56 98 ARG A CA 1
ATOM 771 C C . ARG A 1 98 ? 11.274 4.023 -7.302 1.00 96.56 98 ARG A C 1
ATOM 773 O O . ARG A 1 98 ? 11.677 4.914 -8.052 1.00 96.56 98 ARG A O 1
ATOM 780 N N . TRP A 1 99 ? 10.178 4.096 -6.559 1.00 97.88 99 TRP A N 1
ATOM 781 C CA . TRP A 1 99 ? 9.280 5.231 -6.503 1.00 97.88 99 TRP A CA 1
ATOM 782 C C . TRP A 1 99 ? 8.582 5.302 -5.151 1.00 97.88 99 TRP A C 1
ATOM 784 O O . TRP A 1 99 ? 8.488 4.319 -4.409 1.00 97.88 99 TRP A O 1
ATOM 794 N N . ARG A 1 100 ? 8.059 6.485 -4.858 1.00 97.50 100 ARG A N 1
ATOM 795 C CA . ARG A 1 100 ? 7.377 6.831 -3.620 1.00 97.50 100 ARG A CA 1
ATOM 796 C C . ARG A 1 100 ? 6.244 7.798 -3.903 1.00 97.50 100 ARG A C 1
ATOM 798 O O . ARG A 1 100 ? 6.342 8.640 -4.787 1.00 97.50 100 ARG A O 1
ATOM 805 N N . VAL A 1 101 ? 5.205 7.726 -3.084 1.00 97.31 101 VAL A N 1
ATOM 806 C CA . VAL A 1 101 ? 4.193 8.776 -2.957 1.00 97.31 101 VAL A CA 1
ATOM 807 C C . VAL A 1 101 ? 3.821 8.943 -1.489 1.00 97.31 101 VAL A C 1
ATOM 809 O O . VAL A 1 101 ? 3.765 7.963 -0.740 1.00 97.31 101 VAL A O 1
ATOM 812 N N . ALA A 1 102 ? 3.573 10.184 -1.083 1.00 96.94 102 ALA A N 1
ATOM 813 C CA . ALA A 1 102 ? 2.978 10.529 0.199 1.00 96.94 102 ALA A CA 1
ATOM 814 C C . ALA A 1 102 ? 1.706 11.350 -0.040 1.00 96.94 102 ALA A C 1
ATOM 816 O O . ALA A 1 102 ? 1.640 12.125 -0.989 1.00 96.94 102 ALA A O 1
ATOM 817 N N . THR A 1 103 ? 0.693 11.179 0.807 1.00 96.75 103 THR A N 1
ATOM 818 C CA . THR A 1 103 ? -0.573 11.930 0.702 1.00 96.75 103 THR A CA 1
ATOM 819 C C . THR A 1 103 ? -0.690 13.080 1.703 1.00 96.75 103 THR A C 1
ATOM 821 O O . THR A 1 103 ? -1.743 13.710 1.798 1.00 96.75 103 THR A O 1
ATOM 824 N N . ILE A 1 104 ? 0.377 13.347 2.462 1.00 92.50 104 ILE A N 1
ATOM 825 C CA . ILE A 1 104 ? 0.509 14.550 3.287 1.00 92.50 104 ILE A CA 1
ATOM 826 C C . ILE A 1 104 ? 1.189 15.613 2.422 1.00 92.50 104 ILE A C 1
ATOM 828 O O . ILE A 1 104 ? 2.328 15.414 2.007 1.00 92.50 104 ILE A O 1
ATOM 832 N N . GLY A 1 105 ? 0.495 16.724 2.173 1.00 90.75 105 GLY A N 1
ATOM 833 C CA . GLY A 1 105 ? 0.935 17.746 1.221 1.00 90.75 105 GLY A CA 1
ATOM 834 C C . GLY A 1 105 ? 0.520 17.402 -0.209 1.00 90.75 105 GLY A C 1
ATOM 835 O O . GLY A 1 105 ? -0.578 16.882 -0.424 1.00 90.75 105 GLY A O 1
ATOM 836 N N . ASP A 1 106 ? 1.390 17.693 -1.173 1.00 90.56 106 ASP A N 1
ATOM 837 C CA . ASP A 1 106 ? 1.121 17.448 -2.588 1.00 90.56 106 ASP A CA 1
ATOM 838 C C . ASP A 1 106 ? 1.207 15.959 -2.932 1.00 90.56 106 ASP A C 1
ATOM 840 O O . ASP A 1 106 ? 2.164 15.258 -2.600 1.00 90.56 106 ASP A O 1
ATOM 844 N N . TRP A 1 107 ? 0.182 15.468 -3.628 1.00 94.50 107 TRP A N 1
ATOM 845 C CA . TRP A 1 107 ? 0.071 14.071 -4.042 1.00 94.50 107 TRP A CA 1
ATOM 846 C C . TRP A 1 107 ? 0.900 13.828 -5.302 1.00 94.50 107 TRP A C 1
ATOM 848 O O . TRP A 1 107 ? 0.369 13.616 -6.393 1.00 94.50 107 TRP A O 1
ATOM 858 N N . GLU A 1 108 ? 2.218 13.854 -5.146 1.00 95.00 108 GLU A N 1
ATOM 859 C CA . GLU A 1 108 ? 3.161 13.618 -6.229 1.00 95.00 108 GLU A CA 1
ATOM 860 C C . GLU A 1 108 ? 3.920 12.305 -6.033 1.00 95.00 108 GLU A C 1
ATOM 862 O O . GLU A 1 108 ? 4.400 11.974 -4.948 1.00 95.00 108 GLU A O 1
ATOM 867 N N . MET A 1 109 ? 4.016 11.539 -7.121 1.00 96.62 109 MET A N 1
ATOM 868 C CA . MET A 1 109 ? 4.824 10.330 -7.153 1.00 96.62 109 MET A CA 1
ATOM 869 C C . MET A 1 109 ? 6.203 10.662 -7.711 1.00 96.62 109 MET A C 1
ATOM 871 O O . MET A 1 109 ? 6.306 11.121 -8.849 1.00 96.62 109 MET A O 1
ATOM 875 N N . THR A 1 110 ? 7.236 10.400 -6.921 1.00 96.88 110 THR A N 1
ATOM 876 C CA . THR A 1 110 ? 8.638 10.681 -7.238 1.00 96.88 110 THR A CA 1
ATOM 877 C C . THR A 1 110 ? 9.438 9.385 -7.265 1.00 96.88 110 THR A C 1
ATOM 879 O O . THR A 1 110 ? 9.018 8.372 -6.706 1.00 96.88 110 THR A O 1
ATOM 882 N N . GLY A 1 111 ? 10.579 9.374 -7.950 1.00 96.19 111 GLY A N 1
ATOM 883 C CA . GLY A 1 111 ? 11.399 8.174 -8.079 1.00 96.19 111 GLY A CA 1
ATOM 884 C C . GLY A 1 111 ? 12.226 8.150 -9.351 1.00 96.19 111 GLY A C 1
ATOM 885 O O . GLY A 1 111 ? 12.100 9.019 -10.209 1.00 96.19 111 GLY A O 1
ATOM 886 N N . THR A 1 112 ? 13.064 7.126 -9.472 1.00 93.75 112 THR A N 1
ATOM 887 C CA . THR A 1 112 ? 13.890 6.915 -10.671 1.00 93.75 112 THR A CA 1
ATOM 888 C C . THR A 1 112 ? 13.111 6.225 -11.784 1.00 93.75 112 THR A C 1
ATOM 890 O O . THR A 1 112 ? 13.418 6.419 -12.954 1.00 93.75 112 THR A O 1
ATOM 893 N N . HIS A 1 113 ? 12.115 5.413 -11.421 1.00 94.88 113 HIS A N 1
ATOM 894 C CA . HIS A 1 113 ? 11.311 4.636 -12.358 1.00 94.88 113 HIS A CA 1
ATOM 895 C C . HIS A 1 113 ? 9.875 4.615 -11.858 1.00 94.88 113 HIS A C 1
ATOM 897 O O . HIS A 1 113 ? 9.567 3.966 -10.859 1.00 94.88 113 HIS A O 1
ATOM 903 N N . LEU A 1 114 ? 9.022 5.397 -12.514 1.00 97.31 114 LEU A N 1
ATOM 904 C CA . LEU A 1 114 ? 7.633 5.576 -12.115 1.00 97.31 114 LEU A CA 1
ATOM 905 C C . LEU A 1 114 ? 6.737 4.518 -12.777 1.00 97.31 114 LEU A C 1
ATOM 907 O O . LEU A 1 114 ? 6.997 4.146 -13.922 1.00 97.31 114 LEU A O 1
ATOM 911 N N . PRO A 1 115 ? 5.649 4.090 -12.112 1.00 97.50 115 PRO A N 1
ATOM 912 C CA . PRO A 1 115 ? 4.596 3.303 -12.738 1.00 97.50 115 PRO A CA 1
ATOM 913 C C . PRO A 1 115 ? 4.069 3.970 -14.009 1.00 97.50 115 PRO A C 1
ATOM 915 O O . PRO A 1 115 ? 4.033 5.201 -14.121 1.00 97.50 115 PRO A O 1
ATOM 918 N N . GLN A 1 116 ? 3.556 3.160 -14.931 1.00 97.50 116 GLN A N 1
ATOM 919 C CA . GLN A 1 116 ? 2.784 3.671 -16.057 1.00 97.50 116 GLN A CA 1
ATOM 920 C C . GLN A 1 116 ? 1.564 4.458 -15.569 1.00 97.50 116 GLN A C 1
ATOM 922 O O . GLN A 1 116 ? 1.040 4.216 -14.479 1.00 97.50 116 GLN A O 1
ATOM 927 N N . LYS A 1 117 ? 1.083 5.391 -16.400 1.00 96.69 117 LYS A N 1
ATOM 928 C CA . LYS A 1 117 ? 0.024 6.341 -16.029 1.00 96.69 117 LYS A CA 1
ATOM 929 C C . LYS A 1 117 ? -1.200 5.662 -15.404 1.00 96.69 117 LYS A C 1
ATOM 931 O O . LYS A 1 117 ? -1.643 6.091 -14.348 1.00 96.69 117 LYS A O 1
ATOM 936 N N . GLU A 1 118 ? -1.708 4.596 -16.016 1.00 97.44 118 GLU A N 1
ATOM 937 C CA . GLU A 1 118 ? -2.870 3.860 -15.502 1.00 97.44 118 GLU A CA 1
ATOM 938 C C . GLU A 1 118 ? -2.617 3.269 -14.106 1.00 97.44 118 GLU A C 1
ATOM 940 O O . GLU A 1 118 ? -3.450 3.385 -13.212 1.00 97.44 118 GLU A O 1
ATOM 945 N N . GLN A 1 119 ? -1.430 2.701 -13.879 1.00 97.50 119 GLN A N 1
ATOM 946 C CA . GLN A 1 119 ? -1.070 2.136 -12.579 1.00 97.50 119 GLN A CA 1
ATOM 947 C C . GLN A 1 119 ? -0.873 3.223 -11.521 1.00 97.50 119 GLN A C 1
ATOM 949 O O . GLN A 1 119 ? -1.279 3.051 -10.372 1.00 97.50 119 GLN A O 1
ATOM 954 N N . LYS A 1 120 ? -0.317 4.375 -11.909 1.00 97.50 120 LYS A N 1
ATOM 955 C CA . LYS A 1 120 ? -0.246 5.566 -11.054 1.00 97.50 120 LYS A CA 1
ATOM 956 C C . LYS A 1 120 ? -1.649 6.049 -10.665 1.00 97.50 120 LYS A C 1
ATOM 958 O O . LYS A 1 120 ? -1.892 6.302 -9.486 1.00 97.50 120 LYS A O 1
ATOM 963 N N . ASP A 1 121 ? -2.576 6.116 -11.621 1.00 97.81 121 ASP A N 1
ATOM 964 C CA . ASP A 1 121 ? -3.973 6.498 -11.382 1.00 97.81 121 ASP A CA 1
ATOM 965 C C . ASP A 1 121 ? -4.662 5.504 -10.421 1.00 97.81 121 ASP A C 1
ATOM 967 O O . ASP A 1 121 ? -5.294 5.926 -9.448 1.00 97.81 121 ASP A O 1
ATOM 971 N N . ASN A 1 122 ? -4.449 4.195 -10.602 1.00 98.31 122 ASN A N 1
ATOM 972 C CA . ASN A 1 122 ? -4.949 3.147 -9.701 1.00 98.31 122 ASN A CA 1
ATOM 973 C C . ASN A 1 122 ? -4.391 3.268 -8.274 1.00 98.31 122 ASN A C 1
ATOM 975 O O . ASN A 1 122 ? -5.148 3.174 -7.308 1.00 98.31 122 ASN A O 1
ATOM 979 N N . LEU A 1 123 ? -3.092 3.540 -8.110 1.00 98.25 123 LEU A N 1
ATOM 980 C CA . LEU A 1 123 ? -2.486 3.769 -6.790 1.00 98.25 123 LEU A CA 1
ATOM 981 C C . LEU A 1 123 ? -3.112 4.985 -6.088 1.00 98.25 123 LEU A C 1
ATOM 983 O O . LEU A 1 123 ? -3.406 4.935 -4.892 1.00 98.25 123 LEU A O 1
ATOM 987 N N . PHE A 1 124 ? -3.392 6.066 -6.818 1.00 98.19 124 PHE A N 1
ATOM 988 C CA . PHE A 1 124 ? -4.097 7.214 -6.244 1.00 98.19 124 PHE A CA 1
ATOM 989 C C . PHE A 1 124 ? -5.561 6.918 -5.908 1.00 98.19 124 PHE A C 1
ATOM 991 O O . PHE A 1 124 ? -6.074 7.450 -4.918 1.00 98.19 124 PHE A O 1
ATOM 998 N N . LEU 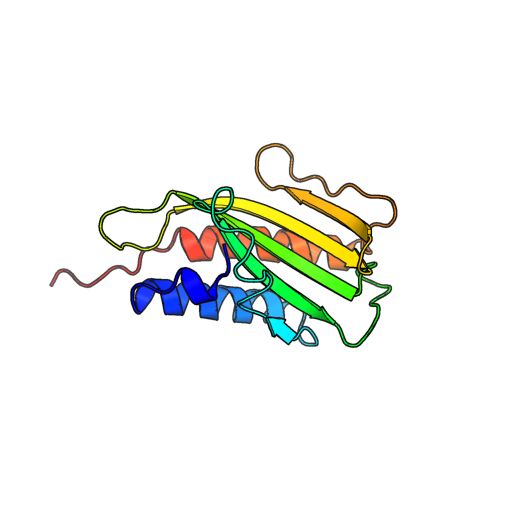A 1 125 ? -6.245 6.078 -6.688 1.00 98.38 125 LEU A N 1
ATOM 999 C CA . LEU A 1 125 ? -7.593 5.613 -6.354 1.00 98.38 125 LEU A CA 1
ATOM 1000 C C . LEU A 1 125 ? -7.596 4.776 -5.072 1.00 98.38 125 LEU A C 1
ATOM 1002 O O . LEU A 1 125 ? -8.442 5.021 -4.210 1.00 98.38 125 LEU A O 1
ATOM 1006 N N . VAL A 1 126 ? -6.612 3.888 -4.889 1.00 98.50 126 VAL A N 1
ATOM 1007 C CA . VAL A 1 126 ? -6.398 3.170 -3.622 1.00 98.50 126 VAL A CA 1
ATOM 1008 C C . VAL A 1 126 ? -6.265 4.159 -2.462 1.00 98.50 126 VAL A C 1
ATOM 1010 O O . VAL A 1 126 ? -6.996 4.028 -1.482 1.00 98.50 126 VAL A O 1
ATOM 1013 N N . CYS A 1 127 ? -5.426 5.198 -2.577 1.00 98.00 127 CYS A N 1
ATOM 1014 C CA . CYS A 1 127 ? -5.318 6.230 -1.536 1.00 98.00 127 CYS A CA 1
ATOM 1015 C C . CYS A 1 127 ? -6.668 6.877 -1.205 1.00 98.00 127 CYS A C 1
ATOM 1017 O O . CYS A 1 127 ? -7.046 6.976 -0.038 1.00 98.00 127 CYS A O 1
ATOM 1019 N N . LYS A 1 128 ? -7.413 7.318 -2.227 1.00 97.50 128 LYS A N 1
ATOM 1020 C CA . LYS A 1 128 ? -8.717 7.977 -2.046 1.00 97.50 128 LYS A CA 1
ATOM 1021 C C . LYS A 1 128 ? -9.736 7.054 -1.380 1.00 97.50 128 LYS A C 1
ATOM 1023 O O . LYS A 1 128 ? -10.491 7.503 -0.519 1.00 97.50 128 LYS A O 1
ATOM 1028 N N . GLU A 1 129 ? -9.783 5.783 -1.770 1.00 98.31 129 GLU A N 1
ATOM 1029 C CA . GLU A 1 129 ? -10.681 4.799 -1.162 1.00 98.31 129 GLU A CA 1
ATOM 1030 C C . GLU A 1 129 ? -10.263 4.440 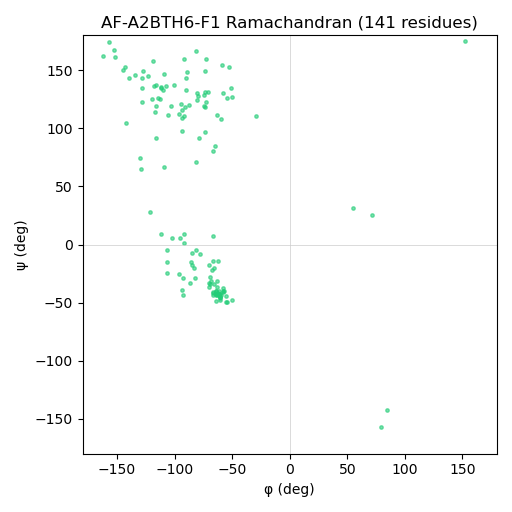0.270 1.00 98.31 129 GLU A C 1
ATOM 1032 O O . GLU A 1 129 ? -11.137 4.275 1.117 1.00 98.31 129 GLU A O 1
ATOM 1037 N N . LEU A 1 130 ? -8.965 4.426 0.588 1.00 98.00 130 LEU A N 1
ATOM 1038 C CA . LEU A 1 130 ? -8.485 4.237 1.960 1.00 98.00 130 LEU A CA 1
ATOM 1039 C C . LEU A 1 130 ? -8.916 5.385 2.879 1.00 98.00 130 LEU A C 1
ATOM 1041 O O . LEU A 1 130 ? -9.418 5.130 3.970 1.00 98.00 130 LEU A O 1
ATOM 1045 N N . TYR A 1 131 ? -8.830 6.640 2.433 1.00 96.94 131 TYR A N 1
ATOM 1046 C CA . TYR A 1 131 ? -9.372 7.760 3.214 1.00 96.94 131 TYR A CA 1
ATOM 1047 C C . TYR A 1 131 ? -10.869 7.599 3.510 1.00 96.94 131 TYR A C 1
ATOM 1049 O O . TYR A 1 131 ? -11.291 7.831 4.642 1.00 96.94 131 TYR A O 1
ATOM 1057 N N . LYS A 1 132 ? -11.667 7.138 2.538 1.00 96.62 132 LYS A N 1
ATOM 1058 C CA . LYS A 1 132 ? -13.101 6.850 2.741 1.00 96.62 132 LYS A CA 1
ATOM 1059 C C . LYS A 1 132 ? -13.331 5.675 3.693 1.00 96.6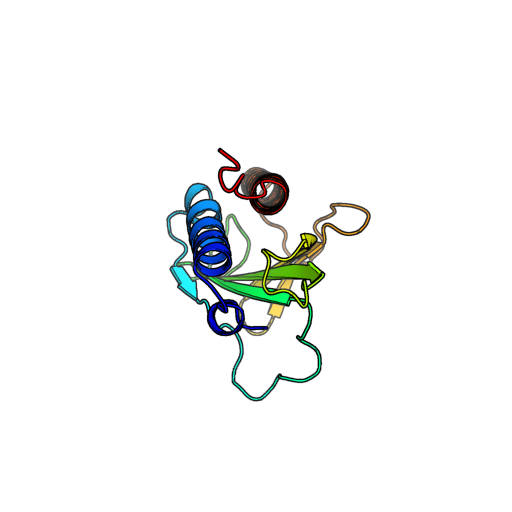2 132 LYS A C 1
ATOM 1061 O O . LYS A 1 132 ? -14.226 5.715 4.540 1.00 96.62 132 LYS A O 1
ATOM 1066 N N . LEU A 1 133 ? -12.521 4.625 3.564 1.00 95.88 133 LEU A N 1
ATOM 1067 C CA . LEU A 1 133 ? -12.592 3.445 4.417 1.00 95.88 133 LEU A CA 1
ATOM 1068 C C . LEU A 1 133 ? -12.369 3.824 5.883 1.00 95.88 133 LEU A C 1
ATOM 1070 O O . LEU A 1 133 ? -13.114 3.357 6.739 1.00 95.88 133 LEU A O 1
ATOM 1074 N N . PHE A 1 134 ? -11.393 4.681 6.179 1.00 93.81 134 PHE A N 1
ATOM 1075 C CA . PHE A 1 134 ? -11.064 5.083 7.550 1.00 93.81 134 PHE A CA 1
ATOM 1076 C C . PHE A 1 134 ? -11.898 6.261 8.081 1.00 93.81 134 PHE A C 1
ATOM 1078 O O . PHE A 1 134 ? -11.938 6.458 9.290 1.00 93.81 134 PHE A O 1
ATOM 1085 N N . SER A 1 135 ? -12.603 7.012 7.227 1.00 90.25 135 SER A N 1
ATOM 1086 C CA . SER A 1 135 ? -13.555 8.044 7.670 1.00 90.25 135 SER A CA 1
ATOM 1087 C C . SER A 1 135 ? -14.939 7.493 8.018 1.00 90.25 135 SER A C 1
ATOM 1089 O O . SER A 1 135 ? -15.699 8.137 8.739 1.00 90.25 135 SER A O 1
ATOM 1091 N N . THR A 1 136 ? -15.277 6.303 7.518 1.00 78.44 136 THR A N 1
ATOM 1092 C CA . THR A 1 136 ? -16.542 5.639 7.840 1.00 78.44 136 THR A CA 1
ATOM 1093 C C . THR A 1 136 ? -16.417 4.985 9.214 1.00 78.44 136 THR A C 1
ATOM 1095 O O . THR A 1 136 ? -15.962 3.841 9.326 1.00 78.44 136 THR A O 1
ATOM 1098 N N . THR A 1 137 ? -16.785 5.713 10.268 1.00 60.75 137 THR A N 1
ATOM 1099 C CA . THR A 1 137 ? -17.018 5.128 11.593 1.00 60.75 137 THR A CA 1
ATOM 1100 C C . THR A 1 137 ? -18.100 4.070 11.437 1.00 60.75 137 THR A C 1
ATOM 1102 O O . THR A 1 137 ? -19.136 4.356 10.830 1.00 60.75 137 THR A O 1
ATOM 1105 N N . SER A 1 138 ? -17.896 2.855 11.953 1.00 54.06 138 SER A N 1
ATOM 1106 C CA . SER A 1 138 ? -19.025 1.938 12.089 1.00 54.06 138 SER A CA 1
ATOM 1107 C C . SER A 1 138 ? -20.020 2.649 12.997 1.00 54.06 138 SER A C 1
ATOM 1109 O O . SER A 1 138 ? -19.746 2.861 14.177 1.00 54.06 138 SER A O 1
ATOM 1111 N N . ALA A 1 139 ? -21.134 3.118 12.436 1.00 44.06 139 ALA A N 1
ATOM 1112 C CA . ALA A 1 139 ? -22.241 3.639 13.212 1.00 44.06 139 ALA A CA 1
ATOM 1113 C C . ALA A 1 139 ? -22.795 2.461 14.020 1.00 44.06 139 ALA A C 1
ATOM 1115 O O . ALA A 1 139 ? -23.684 1.740 13.577 1.00 44.06 139 ALA A O 1
ATOM 1116 N N . GLY A 1 140 ? -22.186 2.202 15.175 1.00 41.66 140 GLY A N 1
ATOM 1117 C CA . GLY A 1 140 ? -22.700 1.280 16.166 1.00 41.66 140 GLY A CA 1
ATOM 1118 C C . GLY A 1 140 ? -24.023 1.840 16.657 1.00 41.66 140 GLY A C 1
ATOM 1119 O O . GLY A 1 140 ? -24.050 2.904 17.276 1.00 41.66 140 GLY A O 1
ATOM 1120 N N . ASN A 1 141 ? -25.097 1.139 16.300 1.00 40.25 141 ASN A N 1
ATOM 1121 C CA . ASN A 1 141 ? -26.472 1.334 16.738 1.00 40.25 141 ASN A CA 1
ATOM 1122 C C . ASN A 1 141 ? -26.562 1.929 18.151 1.00 40.25 141 ASN A C 1
ATOM 1124 O O . ASN A 1 141 ? -26.296 1.250 19.140 1.00 40.25 141 ASN A O 1
ATOM 1128 N N . LYS A 1 142 ? -27.005 3.185 18.236 1.00 35.53 142 LYS A N 1
ATOM 1129 C CA . LYS A 1 142 ? -27.812 3.641 19.365 1.00 35.53 142 LYS A CA 1
ATOM 1130 C C . LYS A 1 142 ? -29.262 3.470 18.939 1.00 35.53 142 LYS A C 1
ATOM 1132 O O . LYS A 1 142 ? -29.745 4.310 18.193 1.00 35.53 142 LYS A O 1
ATOM 1137 N N . ASN A 1 143 ? -29.885 2.376 19.355 1.00 34.22 143 ASN A N 1
ATOM 1138 C CA . ASN A 1 143 ? -31.329 2.231 19.524 1.00 34.22 143 ASN A CA 1
ATOM 1139 C C . ASN A 1 143 ? -31.547 1.208 20.631 1.00 34.22 143 ASN A C 1
ATOM 1141 O O . ASN A 1 143 ? -30.955 0.112 20.512 1.00 34.22 143 ASN A O 1
#

Foldseek 3Di:
DQLVVLPPDDLSVVLSVVLVVLLCVLVVQWDKDSPPDDPPPPDPQPQWRWMKTAHPAADLQARAGIKIKIFGFADDPVPFQTQGDKIKIFGDPPPDTAWIAIPPPDGDIDGPRGHHPVVSVSVVVSVVVSNVSSVDGPPDDDD

Radius of gyration: 15.16 Å; Cα contacts (8 Å, |Δi|>4): 254; chains: 1; bounding box: 48×30×40 Å

pLDDT: mean 89.59, std 14.01, range [34.22, 98.56]

Nearest PDB structures (foldseek):
  1hpw-assembly1_A  TM=2.349E-01  e=4.580E+00  Pseudomonas aeruginosa
  4h6a-assembly1_D  TM=2.050E-01  e=6.965E+00  Physcomitrium patens

Mean predicted aligned error: 5.26 Å

Sequence (143 aa):
MNASSNVSNVEIANKIASTAALFRKYFPDASVNFSPWDNSNNEYMQDTIDFAFHFPGWSPLIECRAILLQLRVENDKNGRVPKLLGIIMRGMIVPSERWRVATIGDWEMTGTHLPQKEQKDNLFLVCKELYKLFSTTSAGNKN

Solvent-accessible surface area (backbone atoms only — not comparable to full-atom values): 7938 Å² total; per-residue (Å²): 51,36,37,62,80,65,53,82,48,70,70,40,42,48,53,55,52,48,50,54,52,54,49,30,74,79,39,71,75,43,46,80,36,44,61,69,63,66,95,85,68,68,85,90,26,83,46,33,44,21,35,29,34,37,44,90,53,73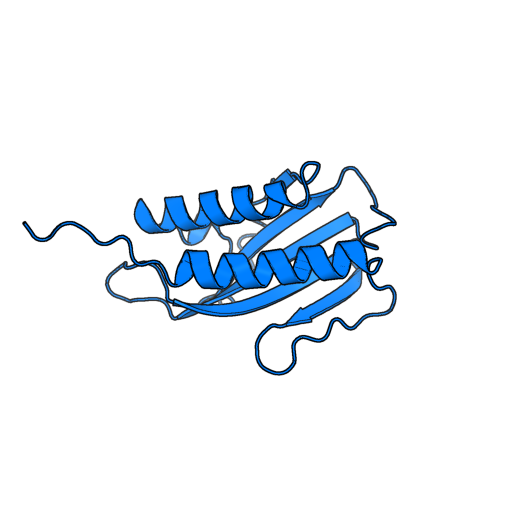,37,77,57,52,41,23,27,30,37,42,38,33,36,31,36,50,78,44,93,84,74,52,76,43,43,70,72,32,43,36,42,33,26,23,50,87,94,44,77,24,24,37,36,38,55,65,77,71,81,53,78,49,62,89,40,68,38,40,70,70,51,46,50,47,54,52,48,46,52,56,50,48,56,53,60,51,67,56,68,82,81,72,82,87,125

Secondary structure (DSSP, 8-state):
-BTGGG--SHHHHHHHHHHHHHHHHH-TTPEEES--S-TT--SS-TTEEEEEEEEEEEETTTTEEEEEEEEEEE--TTSPPPEEEEEEEEEEETTEEEEEEESSSS--EEESSPPPHHHHHHHHHHHHHHHHHHH--------